Protein AF-A0A941UIL6-F1 (afdb_monomer_lite)

Sequence (121 aa):
MLKRRSVRSFKDSSLTLAEVSQLLWAAQGITSPRGLRTAPSAGALYPLEIYVLAGNVDGLPDGVYHYRPARHELVRVVKGDRRSELCAAALGQISVRNAAAVIVFAAVYERTTVKYGERGI

Secondary structure (DSSP, 8-state):
-TT--------S-PEEHHHHHHHHHHHH-B-STT--BSS--GGG---EEEEEEESSEETS-SEEEEEETTTTEEEEEEES--HHHHHHHTTT-HHHHHSSEEEEEEE-THHHHHHHGGGG-

Foldseek 3Di:
DVPDDDDLDDDQAAAEPVVVLVVVQCVFAADDPVRQHNDDDVVSLCFKWKKKQADRYPPDAGAIWTQDRVVSDTDGPGHHGCQVVVCVVVVNSVSSNRDNMDMDIDGPQCSQCVPVNPVSD

Structure (mmCIF, N/CA/C/O backbone):
data_AF-A0A941UIL6-F1
#
_entry.id   AF-A0A941UIL6-F1
#
loop_
_atom_site.group_PDB
_atom_site.id
_atom_site.type_symbol
_atom_si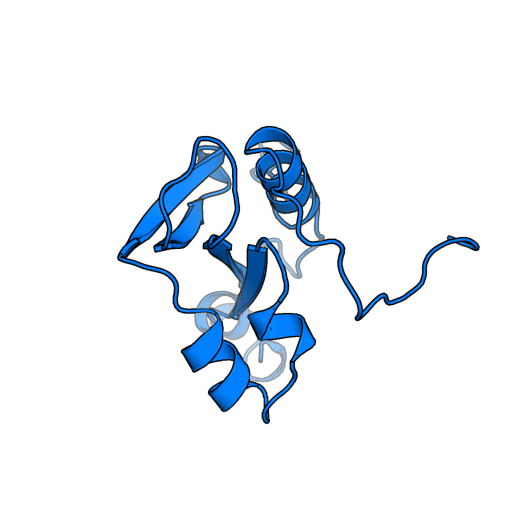te.label_atom_id
_atom_site.label_alt_id
_atom_site.label_comp_id
_atom_site.label_asym_id
_atom_site.label_entity_id
_atom_site.label_seq_id
_atom_site.pdbx_PDB_ins_code
_atom_site.Cartn_x
_atom_site.Cartn_y
_atom_site.Cartn_z
_atom_site.occupancy
_atom_site.B_iso_or_equiv
_atom_site.auth_seq_id
_atom_site.auth_comp_id
_atom_site.auth_asym_id
_atom_site.auth_atom_id
_atom_site.pdbx_PDB_model_num
ATOM 1 N N . MET A 1 1 ? 17.153 4.895 12.773 1.00 65.31 1 MET A N 1
ATOM 2 C CA . MET A 1 1 ? 16.630 3.504 12.805 1.00 65.31 1 MET A CA 1
ATOM 3 C C . MET A 1 1 ? 16.326 2.957 14.210 1.00 65.31 1 MET A C 1
ATOM 5 O O . MET A 1 1 ? 15.414 2.149 14.331 1.00 65.31 1 MET A O 1
ATOM 9 N N . LEU A 1 2 ? 17.013 3.395 15.278 1.00 88.31 2 LEU A N 1
ATOM 10 C CA . LEU A 1 2 ? 16.957 2.771 16.619 1.00 88.31 2 LEU A CA 1
ATOM 11 C C . LEU A 1 2 ? 15.564 2.715 17.292 1.00 88.31 2 LEU A C 1
ATOM 13 O O . LEU A 1 2 ? 15.307 1.822 18.100 1.00 88.31 2 LEU A O 1
ATOM 17 N N . LYS A 1 3 ? 14.646 3.628 16.942 1.00 94.62 3 LYS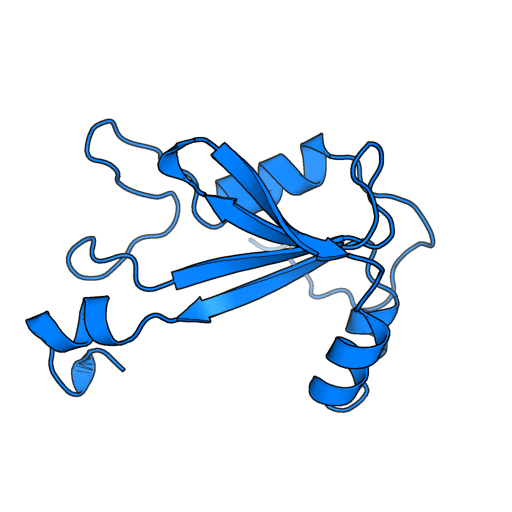 A N 1
ATOM 18 C CA . LYS A 1 3 ? 13.308 3.732 17.559 1.00 94.62 3 LYS A CA 1
ATOM 19 C C . LYS A 1 3 ? 12.204 2.922 16.860 1.00 94.62 3 LYS A C 1
ATOM 21 O O . LYS A 1 3 ? 11.109 2.819 17.399 1.00 94.62 3 LYS A O 1
ATOM 26 N N . ARG A 1 4 ? 12.459 2.327 15.687 1.00 95.50 4 ARG A N 1
ATOM 27 C CA . ARG A 1 4 ? 11.436 1.553 14.959 1.00 95.50 4 ARG A CA 1
ATOM 28 C C . ARG A 1 4 ? 11.056 0.301 15.757 1.00 95.50 4 ARG A C 1
ATOM 30 O O . ARG A 1 4 ? 11.933 -0.469 16.154 1.00 95.50 4 ARG A O 1
ATOM 37 N N . ARG A 1 5 ? 9.757 0.071 15.954 1.00 96.00 5 ARG A N 1
ATOM 38 C CA . ARG A 1 5 ? 9.192 -1.147 16.557 1.00 96.00 5 ARG A CA 1
ATOM 39 C C . ARG A 1 5 ? 7.980 -1.612 15.754 1.00 96.00 5 ARG A C 1
ATOM 41 O O . ARG A 1 5 ? 7.360 -0.814 15.060 1.00 96.00 5 ARG A O 1
ATOM 48 N N . SER A 1 6 ? 7.677 -2.905 15.825 1.00 96.00 6 SER A N 1
ATOM 49 C CA . SER A 1 6 ? 6.460 -3.467 15.235 1.00 96.00 6 SER A CA 1
ATOM 50 C C . SER A 1 6 ? 5.355 -3.435 16.286 1.00 96.00 6 SER A C 1
ATOM 52 O O . SER A 1 6 ? 5.497 -4.057 17.336 1.00 96.00 6 SER A O 1
ATOM 54 N N . VAL A 1 7 ? 4.279 -2.703 16.010 1.00 96.06 7 VAL A N 1
ATOM 55 C CA . VAL A 1 7 ? 3.133 -2.534 16.913 1.00 96.06 7 VAL A CA 1
ATOM 56 C C . VAL A 1 7 ? 1.952 -3.325 16.359 1.00 96.06 7 VAL A C 1
ATOM 58 O O . VAL A 1 7 ? 1.724 -3.321 15.153 1.00 96.06 7 VAL A O 1
ATOM 61 N N . ARG A 1 8 ? 1.237 -4.040 17.233 1.00 95.81 8 ARG A N 1
ATOM 62 C CA . ARG A 1 8 ? 0.090 -4.897 16.867 1.00 95.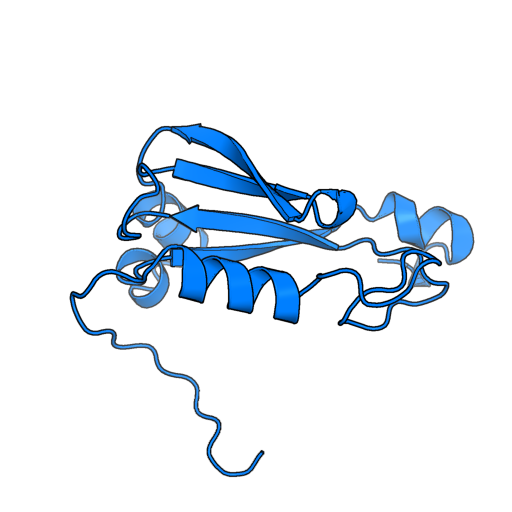81 8 ARG A CA 1
ATOM 63 C C . ARG A 1 8 ? -1.183 -4.599 17.663 1.00 95.81 8 ARG A C 1
ATOM 65 O O . ARG A 1 8 ? -2.201 -5.238 17.433 1.00 95.81 8 ARG A O 1
ATOM 72 N N . SER A 1 9 ? -1.111 -3.642 18.585 1.00 96.81 9 SER A N 1
ATOM 73 C CA . SER A 1 9 ? -2.260 -3.090 19.298 1.00 96.81 9 SER A CA 1
ATOM 74 C C . SER A 1 9 ? -2.398 -1.630 18.889 1.00 96.81 9 SER A C 1
ATOM 76 O O . SER A 1 9 ? -1.428 -0.874 18.985 1.00 96.81 9 SER A O 1
ATOM 78 N N . PHE A 1 10 ? -3.567 -1.262 18.380 1.00 96.44 10 PHE A N 1
ATOM 79 C CA . PHE A 1 10 ? -3.843 0.064 17.840 1.00 96.44 10 PHE A CA 1
ATOM 80 C C . PHE A 1 10 ? -4.877 0.768 18.706 1.00 96.44 10 PHE A C 1
ATOM 82 O O . PHE A 1 10 ? -5.702 0.121 19.351 1.00 96.44 10 PHE A O 1
ATOM 89 N N . LYS A 1 11 ? -4.819 2.099 18.725 1.00 95.44 11 LYS A N 1
ATOM 90 C CA . LYS A 1 11 ? -5.914 2.895 19.271 1.00 95.44 11 LYS A CA 1
ATOM 91 C C . LYS A 1 11 ? -7.110 2.792 18.332 1.00 95.44 11 LYS A C 1
ATOM 93 O O . LYS A 1 11 ? -6.925 2.673 17.121 1.00 95.44 11 LYS A O 1
ATOM 98 N N . ASP A 1 12 ? -8.306 2.879 18.897 1.00 94.12 12 ASP A N 1
ATOM 99 C CA . ASP A 1 12 ? -9.537 2.998 18.122 1.00 94.12 12 ASP A CA 1
ATOM 100 C C . ASP A 1 12 ? -9.717 4.452 17.662 1.00 94.12 12 ASP A C 1
ATOM 102 O O . ASP A 1 12 ? -10.481 5.230 18.226 1.00 94.12 12 ASP A O 1
ATOM 106 N N . SER A 1 13 ? -8.877 4.859 16.714 1.00 96.44 13 SER A N 1
ATOM 107 C CA . SER A 1 13 ? -8.865 6.201 16.136 1.00 96.44 13 SER A CA 1
ATOM 108 C C . SER A 1 13 ? -8.664 6.111 14.632 1.00 96.44 13 SER A C 1
ATOM 110 O O . SER A 1 13 ? -7.907 5.256 14.157 1.00 96.44 13 SER A O 1
ATOM 112 N N . SER A 1 14 ? -9.313 7.009 13.898 1.00 97.69 14 SER A N 1
ATOM 113 C CA . SER A 1 14 ? -9.135 7.132 12.458 1.00 97.69 14 SER A CA 1
ATOM 114 C C . SER A 1 14 ? -7.712 7.569 12.104 1.00 97.69 14 SER A C 1
ATOM 116 O O . SER A 1 14 ? -6.991 8.165 12.910 1.00 97.69 14 SER A O 1
ATOM 118 N N . LEU A 1 15 ? -7.303 7.248 10.877 1.00 98.38 15 LEU A N 1
ATOM 119 C CA . LEU A 1 15 ? -6.212 7.949 10.203 1.00 98.38 15 LEU A CA 1
ATOM 120 C C . LEU A 1 15 ? -6.799 9.032 9.308 1.00 98.38 15 LEU A C 1
ATOM 122 O O . LEU A 1 15 ? -7.857 8.852 8.712 1.00 98.38 15 LEU A O 1
ATOM 126 N N . THR A 1 16 ? -6.068 10.116 9.117 1.00 98.50 16 THR A N 1
ATOM 127 C CA . THR A 1 16 ? -6.408 11.095 8.086 1.00 98.50 16 THR A CA 1
ATOM 128 C C . THR A 1 16 ? -6.038 10.567 6.698 1.00 98.50 16 THR A C 1
ATOM 130 O O . THR A 1 16 ? -5.060 9.829 6.525 1.00 98.50 16 THR A O 1
ATOM 133 N N . LEU A 1 17 ? -6.762 11.004 5.660 1.00 98.25 17 LEU A N 1
ATOM 134 C CA . LEU A 1 17 ? -6.374 10.717 4.274 1.00 98.25 17 LEU A CA 1
ATOM 135 C C . LEU A 1 17 ? -4.951 11.213 3.953 1.00 98.25 17 LEU A C 1
ATOM 137 O O . LEU A 1 17 ? -4.247 10.580 3.169 1.00 98.25 17 LEU A O 1
ATOM 141 N N . ALA A 1 18 ? -4.500 12.305 4.578 1.00 98.25 18 ALA A N 1
ATOM 142 C CA . ALA A 1 18 ? -3.147 12.830 4.407 1.00 98.25 18 ALA A CA 1
ATOM 143 C C . ALA A 1 18 ? -2.070 11.876 4.959 1.00 98.25 18 ALA A C 1
ATOM 145 O O . ALA A 1 18 ? -1.059 11.651 4.296 1.00 98.25 18 ALA A O 1
ATOM 146 N N . GLU A 1 19 ? -2.290 11.263 6.126 1.00 98.44 19 GLU A N 1
ATOM 147 C CA . GLU A 1 19 ? -1.371 10.263 6.689 1.00 98.44 19 GLU A CA 1
ATOM 148 C C . GLU A 1 19 ? -1.295 9.013 5.811 1.00 98.44 19 GLU A C 1
ATOM 150 O O . GLU A 1 19 ? -0.200 8.538 5.501 1.00 98.44 19 GLU A O 1
ATOM 155 N N . VAL A 1 20 ? -2.446 8.507 5.354 1.00 98.44 20 VAL A N 1
ATOM 156 C CA . VAL A 1 20 ? -2.490 7.370 4.421 1.00 98.44 20 VAL A CA 1
ATOM 157 C C . VAL A 1 20 ? -1.778 7.728 3.117 1.00 98.44 20 VAL A C 1
ATOM 159 O O . VAL A 1 20 ? -0.933 6.966 2.649 1.00 98.44 20 VAL A O 1
ATOM 162 N N . SER A 1 21 ? -2.052 8.910 2.563 1.00 98.12 21 SER A N 1
ATOM 163 C CA . SER A 1 21 ? -1.405 9.421 1.354 1.00 98.12 21 SER A CA 1
ATOM 164 C C . SER A 1 21 ? 0.122 9.462 1.489 1.00 98.12 21 SER A C 1
ATOM 166 O O . SER A 1 21 ? 0.841 8.935 0.634 1.00 98.12 21 SER A O 1
ATOM 168 N N . GLN A 1 22 ? 0.626 9.990 2.606 1.00 98.38 22 GLN A N 1
ATOM 169 C CA . GLN A 1 22 ? 2.059 10.068 2.874 1.00 98.38 22 GLN A CA 1
ATOM 170 C C . GLN A 1 22 ? 2.706 8.680 2.976 1.00 98.38 22 GLN A C 1
ATOM 172 O O . GLN A 1 22 ? 3.809 8.479 2.463 1.00 98.38 22 GLN A O 1
ATOM 177 N N . LEU A 1 23 ? 2.036 7.707 3.604 1.00 98.38 23 LEU A N 1
ATOM 178 C CA . LEU A 1 23 ? 2.527 6.326 3.688 1.00 98.38 23 LEU A CA 1
ATOM 179 C C . LEU A 1 23 ? 2.590 5.657 2.307 1.00 98.38 23 LEU A C 1
ATOM 181 O O . LEU A 1 23 ? 3.574 4.983 1.997 1.00 98.38 23 LEU A O 1
ATOM 185 N N . LEU A 1 24 ? 1.580 5.870 1.460 1.00 98.50 24 LEU A N 1
ATOM 186 C CA . LEU A 1 24 ? 1.543 5.340 0.092 1.00 98.50 24 LEU A CA 1
ATOM 187 C C . LEU A 1 24 ? 2.626 5.968 -0.792 1.00 98.50 24 LEU A C 1
ATOM 189 O O . LEU A 1 24 ? 3.312 5.260 -1.538 1.00 98.50 24 LEU A O 1
ATOM 193 N N . TRP A 1 25 ? 2.826 7.284 -0.677 1.00 98.38 25 TRP A N 1
ATOM 194 C CA . TRP A 1 25 ? 3.924 7.968 -1.353 1.00 98.38 25 TRP A CA 1
ATOM 195 C C . TRP A 1 25 ? 5.279 7.457 -0.860 1.00 98.38 25 TRP A C 1
ATOM 197 O O . TRP A 1 25 ? 6.130 7.120 -1.674 1.00 98.38 25 TRP A O 1
ATOM 207 N N . ALA A 1 26 ? 5.477 7.300 0.450 1.00 98.06 26 ALA A N 1
ATOM 208 C CA . ALA A 1 26 ? 6.721 6.747 0.980 1.00 98.06 26 ALA A CA 1
ATOM 209 C C . ALA A 1 26 ? 6.981 5.317 0.469 1.00 98.06 26 ALA A C 1
ATOM 211 O O . ALA A 1 26 ? 8.125 4.966 0.182 1.00 98.06 26 ALA A O 1
ATOM 212 N N . ALA A 1 27 ? 5.933 4.508 0.292 1.00 97.38 27 ALA A N 1
ATOM 213 C CA . ALA A 1 27 ? 6.055 3.124 -0.150 1.00 97.38 27 ALA A CA 1
ATOM 214 C C . ALA A 1 27 ? 6.401 2.965 -1.646 1.00 97.38 27 ALA A C 1
ATOM 216 O O . ALA A 1 27 ? 7.250 2.134 -1.975 1.00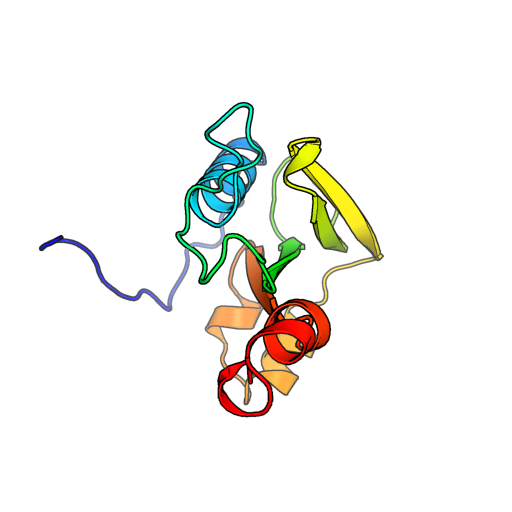 97.38 27 ALA A O 1
ATOM 217 N N . GLN A 1 28 ? 5.749 3.710 -2.552 1.00 97.62 28 GLN A N 1
ATOM 218 C CA . GLN A 1 28 ? 5.926 3.575 -4.017 1.00 97.62 28 GLN A CA 1
ATOM 219 C C . GLN A 1 28 ? 5.766 4.892 -4.809 1.00 97.62 28 GLN A C 1
ATOM 221 O O . GLN A 1 28 ? 5.558 4.861 -6.022 1.00 97.62 28 GLN A O 1
ATOM 226 N N . GLY A 1 29 ? 5.814 6.057 -4.166 1.00 97.56 29 GLY A N 1
ATOM 227 C CA . GLY A 1 29 ? 5.673 7.361 -4.822 1.00 97.56 29 GLY A CA 1
ATOM 228 C C . GLY A 1 29 ? 6.777 7.636 -5.843 1.00 97.56 29 GLY A C 1
ATOM 229 O O . GLY A 1 29 ? 7.878 7.107 -5.728 1.00 97.56 29 GLY A O 1
ATOM 230 N N . ILE A 1 30 ? 6.488 8.460 -6.852 1.00 98.06 30 ILE A N 1
ATOM 231 C CA . ILE A 1 30 ? 7.464 8.859 -7.875 1.00 98.06 30 ILE A CA 1
ATOM 232 C C . ILE A 1 30 ? 8.290 10.044 -7.358 1.00 98.06 30 ILE A C 1
ATOM 234 O O . ILE A 1 30 ? 7.734 11.032 -6.884 1.00 98.06 30 ILE A O 1
ATOM 238 N N . THR A 1 31 ? 9.615 9.947 -7.465 1.00 97.31 31 THR A N 1
ATOM 239 C CA . THR A 1 31 ? 10.589 10.947 -6.983 1.00 97.31 31 THR A CA 1
ATOM 240 C C . THR A 1 31 ? 11.422 11.572 -8.101 1.00 97.31 31 THR A C 1
ATOM 242 O O . THR A 1 31 ? 12.210 12.481 -7.853 1.00 97.31 31 THR A O 1
ATOM 245 N N . SER A 1 32 ? 11.270 11.098 -9.341 1.00 96.12 32 SER A N 1
ATOM 246 C CA . SER A 1 32 ? 12.035 11.568 -10.497 1.00 96.12 32 SER A CA 1
ATOM 247 C C . SER A 1 32 ? 11.136 11.750 -11.721 1.00 96.12 32 SER A C 1
ATOM 249 O O . SER A 1 32 ? 10.270 10.904 -11.949 1.00 96.12 32 SER A O 1
ATOM 251 N N . PRO A 1 33 ? 11.406 12.744 -12.593 1.00 93.56 33 PRO A N 1
ATOM 252 C CA . PRO A 1 33 ? 10.757 12.856 -13.903 1.00 93.56 33 PRO A CA 1
ATOM 253 C C . PRO A 1 33 ? 10.908 11.604 -14.780 1.00 93.56 33 PRO A C 1
ATOM 255 O O . PRO A 1 33 ? 10.113 11.382 -15.684 1.00 93.56 33 PRO A O 1
ATOM 258 N N . ARG A 1 34 ? 11.909 10.755 -14.501 1.00 94.06 34 ARG A N 1
ATOM 259 C CA . ARG A 1 34 ? 12.116 9.464 -15.178 1.00 94.06 34 ARG A CA 1
ATOM 260 C C . ARG A 1 34 ? 11.196 8.345 -14.664 1.00 94.06 34 ARG A C 1
ATOM 262 O O . ARG A 1 34 ? 11.387 7.194 -15.034 1.00 94.06 34 ARG A O 1
ATOM 269 N N . GLY A 1 35 ? 10.255 8.649 -13.768 1.00 95.00 35 GLY A N 1
ATOM 270 C CA . GLY A 1 35 ? 9.349 7.665 -13.171 1.00 95.00 35 GLY A CA 1
ATOM 271 C C . GLY A 1 35 ? 9.981 6.804 -12.075 1.00 95.00 35 GLY A C 1
ATOM 272 O O . GLY A 1 35 ? 9.381 5.809 -11.668 1.00 95.00 35 GLY A O 1
ATOM 273 N N . LEU A 1 36 ? 11.177 7.163 -11.585 1.00 97.50 36 LEU A N 1
ATOM 274 C CA . LEU A 1 36 ? 11.809 6.430 -10.488 1.00 97.50 36 LEU A CA 1
ATOM 275 C C . LEU A 1 36 ? 10.994 6.587 -9.203 1.00 97.50 36 LEU A C 1
ATOM 277 O O . LEU A 1 36 ? 10.481 7.673 -8.924 1.00 97.50 36 LEU A O 1
ATOM 281 N N . ARG A 1 37 ? 10.881 5.500 -8.438 1.00 97.44 37 ARG A N 1
ATOM 282 C CA . ARG A 1 37 ? 10.084 5.446 -7.208 1.00 97.44 37 ARG A CA 1
ATOM 283 C C . ARG A 1 37 ? 10.925 5.637 -5.945 1.00 97.44 37 ARG A C 1
ATOM 285 O O . ARG A 1 37 ? 12.145 5.484 -5.972 1.00 97.44 37 ARG A O 1
ATOM 292 N N . THR A 1 38 ? 10.257 5.930 -4.830 1.00 97.12 38 THR A N 1
ATOM 293 C CA . THR A 1 38 ? 10.850 5.973 -3.483 1.00 97.12 38 THR A CA 1
ATOM 294 C C . THR A 1 38 ? 11.552 4.666 -3.120 1.00 97.12 38 THR A C 1
ATOM 296 O O . THR A 1 38 ? 12.624 4.688 -2.519 1.00 97.12 38 THR A O 1
ATOM 299 N N . ALA A 1 39 ? 10.979 3.528 -3.516 1.00 96.31 39 ALA A N 1
ATOM 300 C CA . ALA A 1 39 ? 11.611 2.224 -3.396 1.00 96.31 39 ALA A CA 1
ATOM 301 C C . ALA A 1 39 ? 12.470 1.912 -4.637 1.00 96.31 39 ALA A C 1
ATOM 303 O O . ALA A 1 39 ? 11.983 2.048 -5.765 1.00 96.31 39 ALA A O 1
ATOM 304 N N . PRO A 1 40 ? 13.718 1.438 -4.471 1.00 96.75 40 PRO A N 1
ATOM 305 C CA . PRO A 1 40 ? 14.507 0.940 -5.591 1.00 96.75 40 PRO A CA 1
ATOM 306 C C . PRO A 1 40 ? 13.884 -0.341 -6.165 1.00 96.75 40 PRO A C 1
ATOM 308 O O . PRO A 1 40 ? 13.259 -1.123 -5.453 1.00 96.75 40 PRO A O 1
ATOM 311 N N . SER A 1 41 ? 14.084 -0.575 -7.462 1.00 96.94 41 SER A N 1
ATOM 312 C CA . SER A 1 41 ? 13.645 -1.795 -8.145 1.00 96.94 41 SER A CA 1
ATOM 313 C C . SER A 1 41 ? 14.688 -2.224 -9.164 1.00 96.94 41 SER A C 1
ATOM 315 O O . SER A 1 41 ? 15.211 -1.386 -9.905 1.00 96.94 41 SER A O 1
ATOM 317 N N . ALA A 1 42 ? 14.937 -3.532 -9.259 1.00 94.62 42 ALA A N 1
ATOM 318 C CA . ALA A 1 42 ? 15.799 -4.097 -10.290 1.00 94.62 42 ALA A CA 1
ATOM 319 C C . ALA A 1 42 ? 15.319 -3.651 -11.679 1.00 94.62 42 ALA A C 1
ATOM 321 O O . ALA A 1 42 ? 14.135 -3.762 -12.005 1.00 94.62 42 ALA A O 1
ATOM 322 N N . GLY A 1 43 ? 16.232 -3.064 -12.457 1.00 95.06 43 GLY A N 1
ATOM 323 C CA . GLY A 1 43 ? 15.955 -2.573 -13.806 1.00 95.06 43 GLY A CA 1
ATOM 324 C C . GLY A 1 43 ? 14.876 -1.490 -13.909 1.00 95.06 43 GLY A C 1
ATOM 325 O O . GLY A 1 43 ? 14.394 -1.278 -15.014 1.00 95.06 43 GLY A O 1
ATOM 326 N N . ALA A 1 44 ? 14.485 -0.847 -12.798 1.00 95.75 44 ALA A N 1
ATOM 327 C CA . ALA A 1 44 ? 13.343 0.072 -12.733 1.00 95.75 44 ALA A CA 1
ATOM 328 C C . ALA A 1 44 ? 12.019 -0.544 -13.251 1.00 95.75 44 ALA A C 1
ATOM 330 O O . ALA A 1 44 ? 11.183 0.155 -13.814 1.00 95.75 44 ALA A O 1
ATOM 331 N N . LEU A 1 45 ? 11.829 -1.859 -13.063 1.00 96.06 45 LEU A N 1
ATOM 332 C CA . LEU A 1 45 ? 10.665 -2.599 -13.582 1.00 96.06 45 LEU A CA 1
ATOM 333 C C . LEU A 1 45 ? 9.410 -2.488 -12.703 1.00 96.06 45 LEU A C 1
ATOM 335 O O . LEU A 1 45 ? 8.303 -2.700 -13.187 1.00 96.06 45 LEU A O 1
ATOM 339 N N . TYR A 1 46 ? 9.582 -2.154 -11.420 1.00 96.75 46 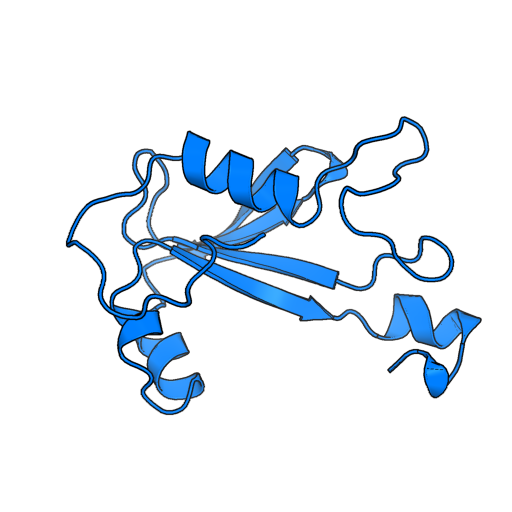TYR A N 1
ATOM 340 C CA . TYR A 1 46 ? 8.513 -1.877 -10.458 1.00 96.75 46 TYR A CA 1
ATOM 341 C C . TYR A 1 46 ? 7.348 -2.894 -10.498 1.00 96.75 46 TYR A C 1
ATOM 343 O O . TYR A 1 46 ? 6.216 -2.535 -10.845 1.00 96.75 46 TYR A O 1
ATOM 351 N N . PRO A 1 47 ? 7.600 -4.168 -10.131 1.00 96.94 47 PRO A N 1
ATOM 352 C CA . PRO A 1 47 ? 6.584 -5.223 -10.162 1.00 96.94 47 PRO A CA 1
ATOM 353 C C . PRO A 1 47 ? 5.505 -5.054 -9.089 1.00 96.94 47 PRO A C 1
ATOM 355 O O . PRO A 1 47 ? 4.425 -5.624 -9.217 1.00 96.94 47 PRO A O 1
ATOM 358 N N . LEU A 1 48 ? 5.793 -4.288 -8.033 1.00 97.44 48 LEU A N 1
ATOM 359 C CA . LEU A 1 48 ? 4.903 -4.145 -6.890 1.00 97.44 48 LEU A CA 1
ATOM 360 C C . LEU A 1 48 ? 3.761 -3.160 -7.168 1.00 97.44 48 LEU A C 1
ATOM 362 O O . LEU A 1 48 ? 3.978 -2.005 -7.553 1.00 97.44 48 LEU A O 1
ATOM 366 N N . GLU A 1 49 ? 2.553 -3.635 -6.891 1.00 98.06 49 GLU A N 1
ATOM 367 C CA . GLU A 1 49 ? 1.306 -2.887 -6.826 1.00 98.06 49 GLU A CA 1
ATOM 368 C C . GLU A 1 49 ? 0.893 -2.712 -5.366 1.00 98.06 49 GLU A C 1
ATOM 370 O O . GLU A 1 49 ? 1.044 -3.625 -4.550 1.00 98.06 49 GLU A O 1
ATOM 375 N N . ILE A 1 50 ? 0.365 -1.534 -5.034 1.00 98.50 50 ILE A N 1
ATOM 376 C CA . ILE A 1 50 ? -0.104 -1.234 -3.683 1.00 98.50 50 ILE A CA 1
ATOM 377 C C . ILE A 1 50 ? -1.617 -1.122 -3.670 1.00 98.50 50 ILE A C 1
ATOM 379 O O . ILE A 1 50 ? -2.209 -0.341 -4.417 1.00 98.50 50 ILE A O 1
ATOM 383 N N . TYR A 1 51 ? -2.217 -1.847 -2.735 1.00 98.69 51 TYR A N 1
ATOM 384 C CA . TYR A 1 51 ? -3.606 -1.691 -2.354 1.00 98.69 51 TYR A CA 1
ATOM 385 C C . TYR A 1 51 ? -3.703 -1.215 -0.909 1.00 98.69 51 TYR A C 1
ATOM 387 O O . TYR A 1 51 ? -2.836 -1.506 -0.086 1.00 98.69 51 TYR A O 1
ATOM 395 N N . VAL A 1 52 ? -4.776 -0.501 -0.588 1.00 98.69 52 VAL A N 1
ATOM 396 C CA . VAL A 1 52 ? -5.128 -0.153 0.787 1.00 98.69 52 VAL A CA 1
ATOM 397 C C . VAL A 1 52 ? -6.554 -0.593 1.076 1.00 98.69 52 VAL A C 1
ATOM 399 O O . VAL A 1 52 ? -7.482 -0.254 0.342 1.00 98.69 52 VAL A O 1
ATOM 402 N N . LEU A 1 53 ? -6.725 -1.367 2.142 1.00 98.69 53 LEU A N 1
ATOM 403 C CA . LEU A 1 53 ? -8.025 -1.575 2.764 1.00 98.69 53 LEU A CA 1
ATOM 404 C C . LEU A 1 53 ? -8.223 -0.430 3.747 1.00 98.69 53 LEU A C 1
ATOM 406 O O . LEU A 1 53 ? -7.534 -0.389 4.764 1.00 98.69 53 LEU A O 1
ATOM 410 N N . ALA A 1 54 ? -9.119 0.497 3.434 1.00 98.50 54 ALA A N 1
ATOM 411 C CA . ALA A 1 54 ? -9.510 1.577 4.327 1.00 98.50 54 ALA A CA 1
ATOM 412 C C . ALA A 1 54 ? -10.805 1.178 5.040 1.00 98.50 54 ALA A C 1
ATOM 414 O O . ALA A 1 54 ? -11.789 0.863 4.372 1.00 98.50 54 ALA A O 1
ATOM 415 N N . GLY A 1 55 ? -10.787 1.164 6.374 1.00 98.00 55 GLY A N 1
ATOM 416 C CA . GLY A 1 55 ? -11.991 0.922 7.179 1.00 98.00 55 GLY A CA 1
ATOM 417 C C . GLY A 1 55 ? -12.135 1.847 8.391 1.00 98.00 55 GLY A C 1
ATOM 418 O O . GLY A 1 55 ? -13.033 1.661 9.205 1.00 98.00 55 GLY A O 1
ATOM 419 N N . ASN A 1 56 ? -11.201 2.781 8.579 1.00 98.12 56 ASN A N 1
ATOM 420 C CA . ASN A 1 56 ? -11.324 3.895 9.517 1.00 98.12 56 ASN A CA 1
ATOM 421 C C . ASN A 1 56 ? -10.396 5.041 9.067 1.00 98.12 56 ASN A C 1
ATOM 423 O O . ASN A 1 56 ? -9.369 5.314 9.693 1.00 98.12 56 ASN A O 1
ATOM 427 N N . VAL A 1 57 ? -10.687 5.629 7.901 1.00 98.56 57 VAL A N 1
ATOM 428 C CA . VAL A 1 57 ? -9.884 6.713 7.311 1.00 98.56 57 VAL A CA 1
ATOM 429 C C . VAL A 1 57 ? -10.769 7.919 7.022 1.00 98.56 57 VAL A C 1
ATOM 431 O O . VAL A 1 57 ? -11.709 7.838 6.233 1.00 98.56 57 VAL A O 1
ATOM 434 N N . ASP A 1 58 ? -10.442 9.058 7.619 1.00 98.38 58 ASP A N 1
ATOM 435 C CA . ASP A 1 58 ? -11.232 10.277 7.481 1.00 98.38 58 ASP A CA 1
ATOM 436 C C . ASP A 1 58 ? -11.207 10.788 6.039 1.00 98.38 58 ASP A C 1
ATOM 438 O O . ASP A 1 58 ? -10.148 10.953 5.428 1.00 98.38 58 ASP A O 1
ATOM 442 N N . GLY A 1 59 ? -12.396 11.055 5.492 1.00 96.31 59 GLY A N 1
ATOM 443 C CA . GLY A 1 59 ? -12.563 11.531 4.118 1.00 96.31 59 GLY A CA 1
ATOM 444 C C . GLY A 1 59 ? -12.411 10.451 3.042 1.00 96.31 59 GLY A C 1
ATOM 445 O O . GLY A 1 59 ? -12.452 10.779 1.856 1.00 96.31 59 GLY A O 1
ATOM 446 N N . LEU A 1 60 ? -12.272 9.174 3.419 1.00 98.12 60 LEU A N 1
ATOM 447 C CA . LEU A 1 60 ? -12.201 8.052 2.487 1.00 98.12 60 LEU A CA 1
ATOM 448 C C . LEU A 1 60 ? -13.229 6.976 2.875 1.00 98.12 60 LEU A C 1
ATOM 450 O O . LEU A 1 60 ? -13.073 6.343 3.914 1.00 98.12 60 LEU A O 1
ATOM 454 N N . PRO A 1 61 ? -14.271 6.730 2.056 1.00 98.38 61 PRO A N 1
ATOM 455 C CA . PRO A 1 61 ? -15.259 5.698 2.356 1.00 98.38 61 PRO A CA 1
ATOM 456 C C . PRO A 1 61 ? -14.629 4.313 2.505 1.00 98.38 61 PRO A C 1
ATOM 458 O O . PRO A 1 61 ? -13.659 3.999 1.812 1.00 98.38 61 PRO A O 1
ATOM 461 N N . ASP A 1 62 ? -15.236 3.443 3.304 1.00 98.62 62 ASP A N 1
ATOM 462 C CA . ASP A 1 62 ? -14.714 2.091 3.479 1.00 98.62 62 ASP A CA 1
ATOM 463 C C . ASP A 1 62 ? -14.628 1.328 2.149 1.00 98.62 62 ASP A C 1
ATOM 465 O O . ASP A 1 62 ? -15.549 1.338 1.311 1.00 98.62 62 ASP A O 1
ATOM 469 N N . GLY A 1 63 ? -13.496 0.663 1.936 1.00 98.62 63 GLY A N 1
ATOM 470 C CA . GLY A 1 63 ? -13.232 -0.026 0.684 1.00 98.62 63 GLY A CA 1
ATOM 471 C C . GLY A 1 63 ? -11.805 -0.521 0.516 1.00 98.62 63 GLY A C 1
ATOM 472 O O . GLY A 1 63 ? -10.903 -0.225 1.298 1.00 98.62 63 GLY A O 1
ATOM 473 N N . VAL A 1 64 ? -11.607 -1.253 -0.576 1.00 98.81 64 VAL A N 1
ATOM 474 C CA . VAL A 1 64 ? -10.288 -1.611 -1.097 1.00 98.81 64 VAL A CA 1
ATOM 475 C C . VAL A 1 64 ? -9.964 -0.648 -2.229 1.00 98.81 64 VAL A C 1
ATOM 477 O O . VAL A 1 64 ? -10.765 -0.479 -3.155 1.00 98.81 64 VAL A O 1
ATOM 480 N N . TYR A 1 65 ? -8.786 -0.044 -2.177 1.00 98.88 65 TYR A N 1
ATOM 481 C CA . TYR A 1 65 ? -8.331 0.927 -3.159 1.00 98.88 65 TYR A CA 1
ATOM 482 C C . TYR A 1 65 ? -6.998 0.509 -3.756 1.00 98.88 65 TYR A C 1
ATOM 484 O O . TYR A 1 65 ? -6.103 0.084 -3.033 1.00 98.88 65 TYR A O 1
ATOM 492 N N . HIS A 1 66 ? -6.856 0.670 -5.067 1.00 98.81 66 HIS A N 1
ATOM 493 C CA . HIS A 1 66 ? -5.593 0.550 -5.782 1.00 98.81 66 HIS A CA 1
ATOM 494 C C . HIS A 1 66 ? -4.899 1.913 -5.823 1.00 98.81 66 HIS A C 1
ATOM 496 O O . HIS A 1 66 ? -5.501 2.902 -6.249 1.00 98.81 66 HIS A O 1
ATOM 502 N N . TYR A 1 67 ? -3.648 1.979 -5.371 1.00 98.75 67 TYR A N 1
ATOM 503 C CA . TYR A 1 67 ? -2.837 3.189 -5.450 1.00 98.75 67 TYR A CA 1
ATOM 504 C C . TYR A 1 67 ? -2.148 3.282 -6.811 1.00 98.75 67 TYR A C 1
ATOM 506 O O . TYR A 1 67 ? -1.397 2.386 -7.189 1.00 98.75 67 TYR A O 1
ATOM 514 N N . ARG A 1 68 ? -2.363 4.392 -7.531 1.00 98.19 68 ARG A N 1
ATOM 515 C CA . ARG A 1 68 ? -1.695 4.683 -8.809 1.00 98.19 68 ARG A CA 1
ATOM 516 C C . ARG A 1 68 ? -0.602 5.739 -8.610 1.00 98.19 68 ARG A C 1
ATOM 518 O O . ARG A 1 68 ? -0.928 6.928 -8.569 1.00 98.19 68 ARG A O 1
ATOM 525 N N . PRO A 1 69 ? 0.694 5.363 -8.560 1.00 97.19 69 PRO A N 1
ATOM 526 C CA . PRO A 1 69 ? 1.772 6.312 -8.271 1.00 97.19 69 PRO A CA 1
ATOM 527 C C . PRO A 1 69 ? 1.891 7.456 -9.281 1.00 97.19 69 PRO A C 1
ATOM 529 O O . PRO A 1 69 ? 2.217 8.571 -8.895 1.00 97.19 69 PRO A O 1
ATOM 532 N N . ALA A 1 70 ? 1.588 7.200 -10.560 1.00 96.31 70 ALA A N 1
ATOM 533 C CA . ALA A 1 70 ? 1.704 8.186 -11.640 1.00 96.31 70 ALA A CA 1
ATOM 534 C C . ALA A 1 70 ? 0.805 9.415 -11.452 1.00 96.31 70 ALA A C 1
ATOM 536 O O . ALA A 1 70 ? 1.176 10.517 -11.841 1.00 96.31 70 ALA A O 1
ATOM 537 N N . ARG A 1 71 ? -0.374 9.216 -10.859 1.00 97.00 71 ARG A N 1
ATOM 538 C CA . ARG A 1 71 ? -1.350 10.277 -10.581 1.00 97.00 71 ARG A CA 1
ATOM 539 C C . ARG A 1 71 ? -1.482 10.583 -9.092 1.00 97.00 71 ARG A C 1
ATOM 541 O O . ARG A 1 71 ? -2.269 11.446 -8.733 1.00 97.00 71 ARG A O 1
ATOM 548 N N . HIS A 1 72 ? -0.731 9.865 -8.255 1.00 97.56 72 HIS A N 1
ATOM 549 C CA . HIS A 1 72 ? -0.820 9.913 -6.801 1.00 97.56 72 HIS A CA 1
ATOM 550 C C . HIS A 1 72 ? -2.278 9.883 -6.306 1.00 97.56 72 HIS A C 1
ATOM 552 O O . HIS A 1 72 ? -2.757 10.782 -5.624 1.00 97.56 72 HIS A O 1
ATOM 558 N N . GLU A 1 73 ? -3.009 8.839 -6.699 1.00 98.00 73 GLU A N 1
ATOM 559 C CA . GLU A 1 73 ? -4.444 8.732 -6.423 1.00 98.00 73 GLU A CA 1
ATOM 560 C C . GLU A 1 73 ? -4.851 7.314 -6.016 1.00 98.00 73 GLU A C 1
ATOM 562 O O . GLU A 1 73 ? -4.157 6.334 -6.306 1.00 98.00 73 GLU A O 1
ATOM 567 N N . LEU A 1 74 ? -6.013 7.221 -5.371 1.00 98.62 74 LEU A N 1
ATOM 568 C CA . LEU A 1 74 ? -6.651 5.974 -4.975 1.00 98.62 74 LEU A CA 1
ATOM 569 C C . LEU A 1 74 ? -7.863 5.692 -5.863 1.00 98.62 74 LEU A C 1
ATOM 571 O O . LEU A 1 74 ? -8.785 6.501 -5.953 1.00 98.62 74 LEU A O 1
ATOM 575 N N . VAL A 1 75 ? -7.889 4.514 -6.482 1.00 98.56 75 VAL A N 1
ATOM 576 C CA . VAL A 1 75 ? -9.029 4.026 -7.265 1.00 98.56 75 VAL A CA 1
ATOM 577 C C . VAL A 1 75 ? -9.729 2.934 -6.475 1.00 98.56 75 VAL A C 1
ATOM 579 O O . VAL A 1 75 ? -9.134 1.898 -6.190 1.00 98.56 75 VAL A O 1
ATOM 582 N N . ARG A 1 76 ? -10.998 3.143 -6.112 1.00 98.62 76 ARG A N 1
ATOM 583 C CA . ARG A 1 76 ? -11.762 2.127 -5.379 1.00 98.62 76 ARG A CA 1
ATOM 584 C C . ARG A 1 76 ? -12.046 0.929 -6.280 1.00 98.62 76 ARG A C 1
ATOM 586 O O . ARG A 1 76 ? -12.711 1.083 -7.300 1.00 98.62 76 ARG A O 1
ATOM 593 N N . VAL A 1 77 ? -11.603 -0.250 -5.860 1.00 98.44 77 VAL A N 1
ATOM 594 C CA . VAL A 1 77 ? -11.831 -1.518 -6.570 1.00 98.44 77 VAL A CA 1
ATOM 595 C C . VAL A 1 77 ? -12.906 -2.370 -5.898 1.00 98.44 77 VAL A C 1
ATOM 597 O O . VAL A 1 77 ? -13.644 -3.071 -6.581 1.00 98.44 77 VAL A O 1
ATOM 600 N N . VAL A 1 78 ? -13.064 -2.260 -4.575 1.00 98.50 78 VAL A N 1
ATOM 601 C CA . VAL A 1 78 ? -14.116 -2.954 -3.814 1.00 98.50 78 VAL A CA 1
ATOM 602 C C . VAL A 1 78 ? -14.737 -1.989 -2.807 1.00 98.50 78 VAL A C 1
ATOM 604 O O . VAL A 1 78 ? -14.036 -1.198 -2.178 1.00 98.50 78 VAL A O 1
ATOM 607 N N . LYS A 1 79 ? -16.066 -2.037 -2.661 1.00 98.44 79 LYS A N 1
ATOM 608 C CA . LYS A 1 79 ? -16.812 -1.273 -1.649 1.00 98.44 79 LYS A CA 1
ATOM 609 C C . LYS A 1 79 ? -16.877 -2.029 -0.318 1.00 98.44 79 LYS A C 1
ATOM 611 O O . LYS A 1 79 ? -17.013 -3.258 -0.316 1.00 98.44 79 LYS A O 1
ATOM 616 N N . GLY A 1 80 ? -16.908 -1.263 0.771 1.00 98.25 80 GLY A N 1
ATOM 617 C CA . GLY A 1 80 ? -17.111 -1.760 2.129 1.00 98.25 80 GLY A CA 1
ATOM 618 C C . GLY A 1 80 ? -15.821 -2.236 2.787 1.00 98.25 80 GLY A C 1
ATOM 619 O O . GLY A 1 80 ? -14.832 -2.524 2.113 1.00 98.25 80 GLY A O 1
ATOM 620 N N . ASP A 1 81 ? -15.849 -2.321 4.113 1.00 98.31 81 ASP A N 1
ATOM 621 C CA . ASP A 1 81 ? -14.718 -2.788 4.904 1.00 98.31 81 ASP A CA 1
ATOM 622 C C . ASP A 1 81 ? -14.485 -4.294 4.700 1.00 98.31 81 ASP A C 1
ATOM 624 O O . ASP A 1 81 ? -15.359 -5.122 4.957 1.00 98.31 81 ASP A O 1
ATOM 628 N N . ARG A 1 82 ? -13.282 -4.650 4.236 1.00 98.38 82 ARG A N 1
ATOM 629 C CA . ARG A 1 82 ? -12.848 -6.036 3.988 1.00 98.38 82 ARG A CA 1
ATOM 630 C C . ARG A 1 82 ? -11.771 -6.508 4.964 1.00 98.38 82 ARG A C 1
ATOM 632 O O . ARG A 1 82 ? -11.201 -7.582 4.775 1.00 98.38 82 ARG A O 1
ATOM 639 N N . ARG A 1 83 ? -11.467 -5.743 6.021 1.00 98.12 83 ARG A N 1
ATOM 640 C CA . ARG A 1 83 ? -10.407 -6.087 6.987 1.00 98.12 83 ARG A CA 1
ATOM 641 C C . ARG A 1 83 ? -10.680 -7.402 7.720 1.00 98.12 83 ARG A C 1
ATOM 643 O O . ARG A 1 83 ? -9.736 -8.129 8.011 1.00 98.12 83 ARG A O 1
ATOM 650 N N . SER A 1 84 ? -11.944 -7.749 7.976 1.00 98.25 84 SER A N 1
ATOM 651 C CA . SER A 1 84 ? -12.317 -9.040 8.581 1.00 98.25 84 SER A CA 1
ATOM 652 C C . SER A 1 84 ? -12.015 -10.230 7.664 1.00 98.25 84 SER A C 1
ATOM 654 O O . SER A 1 84 ? -11.451 -11.223 8.118 1.00 98.25 84 SER A O 1
ATOM 656 N N . GLU A 1 85 ? -12.324 -10.112 6.371 1.00 98.44 85 GLU A N 1
ATOM 657 C CA . GLU A 1 85 ? -11.996 -11.131 5.363 1.00 98.44 85 GLU A CA 1
ATOM 658 C C . GLU A 1 85 ? -10.477 -11.278 5.215 1.00 98.44 85 GLU A C 1
ATOM 660 O O . GLU A 1 85 ? -9.946 -12.389 5.258 1.00 98.44 85 GLU A O 1
ATOM 665 N N . LEU A 1 86 ? -9.755 -10.153 5.141 1.00 98.19 86 LEU A N 1
ATOM 666 C CA . LEU A 1 86 ? -8.295 -10.167 5.077 1.00 98.19 86 LEU A CA 1
ATOM 667 C C . LEU A 1 86 ? -7.669 -10.750 6.352 1.00 98.19 86 LEU A C 1
ATOM 669 O O . LEU A 1 86 ? -6.683 -11.471 6.270 1.00 98.19 86 LEU A O 1
ATOM 673 N N . CYS A 1 87 ? -8.238 -10.481 7.528 1.00 98.50 87 CYS A N 1
ATOM 674 C CA . CYS A 1 87 ? -7.796 -11.072 8.789 1.00 98.50 87 CYS A CA 1
ATOM 675 C C . CYS A 1 87 ? -7.926 -12.599 8.769 1.00 98.50 87 CYS A C 1
ATOM 677 O O . CYS A 1 87 ? -7.008 -13.287 9.215 1.00 98.50 87 CYS A O 1
ATOM 679 N N . ALA A 1 88 ? -9.030 -13.135 8.240 1.00 98.44 88 ALA A N 1
ATOM 680 C CA . ALA A 1 88 ? -9.207 -14.576 8.081 1.00 98.44 88 ALA A CA 1
ATOM 681 C C . ALA A 1 88 ? -8.151 -15.168 7.129 1.00 98.44 88 ALA A C 1
ATOM 683 O O . ALA A 1 88 ? -7.499 -16.150 7.479 1.00 98.44 88 ALA A O 1
ATOM 684 N N . ALA A 1 89 ? -7.904 -14.517 5.986 1.00 97.88 89 ALA A N 1
ATOM 685 C CA . ALA A 1 89 ? -6.850 -14.910 5.047 1.00 97.88 89 ALA A CA 1
ATOM 686 C C . ALA A 1 89 ? -5.432 -14.788 5.645 1.00 97.88 89 ALA A C 1
ATOM 688 O O . ALA A 1 89 ? -4.541 -15.566 5.316 1.00 97.88 89 ALA A O 1
ATOM 689 N N . ALA A 1 90 ? -5.224 -13.850 6.572 1.00 97.38 90 ALA A N 1
ATOM 690 C CA . ALA A 1 90 ? -3.967 -13.622 7.282 1.00 97.38 90 ALA A CA 1
ATOM 691 C C . ALA A 1 90 ? -3.812 -14.496 8.543 1.00 97.38 90 ALA A C 1
ATOM 693 O O . ALA A 1 90 ? -3.161 -14.073 9.504 1.00 97.38 90 ALA A O 1
ATOM 694 N N . LEU A 1 91 ? -4.399 -15.699 8.551 1.00 98.00 91 LEU A N 1
ATOM 695 C CA . LEU A 1 91 ? -4.337 -16.674 9.650 1.00 98.00 91 LEU A CA 1
ATOM 696 C C . LEU A 1 91 ? -4.906 -16.148 10.981 1.00 98.00 91 LEU A C 1
ATOM 698 O O . LEU A 1 91 ? -4.401 -16.461 12.057 1.00 98.00 91 LEU A O 1
ATOM 702 N N . GLY A 1 92 ? -5.944 -15.311 10.923 1.00 97.50 92 GLY A N 1
ATOM 703 C CA . GLY A 1 92 ? -6.622 -14.790 12.114 1.00 97.50 92 GLY A CA 1
ATOM 704 C C . GLY A 1 92 ? -5.852 -13.695 12.860 1.00 97.50 92 GLY A C 1
ATOM 705 O O . GLY A 1 92 ? -6.128 -13.440 14.032 1.00 97.50 92 GLY A O 1
ATOM 706 N N . GLN A 1 93 ? -4.888 -13.028 12.218 1.00 97.50 93 GLN A N 1
ATOM 707 C CA . GLN A 1 93 ? -4.124 -11.947 12.846 1.00 97.50 93 GLN A CA 1
ATOM 708 C C . GLN A 1 93 ? -5.002 -10.724 13.153 1.00 97.50 93 GLN A C 1
ATOM 710 O O . GLN A 1 93 ? -5.217 -9.862 12.304 1.00 97.50 93 GLN A O 1
ATOM 715 N N . ILE A 1 94 ? -5.437 -10.603 14.410 1.00 97.38 94 ILE A N 1
ATOM 716 C CA . ILE A 1 94 ? -6.365 -9.560 14.887 1.00 97.38 94 ILE A CA 1
ATOM 717 C C . ILE A 1 94 ? -5.881 -8.134 14.578 1.00 97.38 94 ILE A C 1
ATOM 719 O O . ILE A 1 94 ? -6.700 -7.249 14.336 1.00 97.38 94 ILE A O 1
ATOM 723 N N . SER A 1 95 ? -4.567 -7.895 14.521 1.00 97.50 95 SER A N 1
ATOM 724 C CA . SER A 1 95 ? -4.025 -6.590 14.129 1.00 97.50 95 SER A CA 1
ATOM 725 C C . SER A 1 95 ? -4.463 -6.167 12.722 1.00 97.50 95 SER A C 1
ATOM 727 O O . SER A 1 95 ? -4.674 -4.987 12.491 1.00 97.50 95 SER A O 1
ATOM 729 N N . VAL A 1 96 ? -4.653 -7.105 11.789 1.00 97.94 96 VAL A N 1
ATOM 730 C CA . VAL A 1 96 ? -5.162 -6.805 10.439 1.00 97.94 96 VAL A CA 1
ATOM 731 C C . VAL A 1 96 ? -6.595 -6.281 10.507 1.00 97.94 96 VAL A C 1
ATOM 733 O O . VAL A 1 96 ? -6.914 -5.279 9.874 1.00 97.94 96 VAL A O 1
ATOM 736 N N . ARG A 1 97 ? -7.446 -6.924 11.316 1.00 97.62 97 ARG A N 1
ATOM 737 C CA . ARG A 1 97 ? -8.840 -6.509 11.508 1.00 97.62 97 ARG A CA 1
ATOM 738 C C . ARG A 1 97 ? -8.945 -5.141 12.183 1.00 97.62 97 ARG A C 1
ATOM 740 O O . ARG A 1 97 ? -9.754 -4.320 11.777 1.00 97.62 97 ARG A O 1
ATOM 747 N N . ASN A 1 98 ? -8.137 -4.915 13.217 1.00 97.56 98 ASN A N 1
ATOM 748 C CA . ASN A 1 98 ? -8.248 -3.737 14.077 1.00 97.56 98 ASN A CA 1
ATOM 749 C C . ASN A 1 98 ? -7.487 -2.505 13.541 1.00 97.56 98 ASN A C 1
ATOM 751 O O . ASN A 1 98 ? -7.598 -1.427 14.117 1.00 97.56 98 ASN A O 1
ATOM 755 N N . ALA A 1 99 ? -6.673 -2.636 12.489 1.00 98.00 99 ALA A N 1
ATOM 756 C CA . ALA A 1 99 ? -5.937 -1.509 11.916 1.00 98.00 99 ALA A CA 1
ATOM 757 C C . ALA A 1 99 ? -6.874 -0.551 11.174 1.00 98.00 99 ALA A C 1
ATOM 759 O O . ALA A 1 99 ? -7.692 -1.005 10.383 1.00 98.00 99 ALA A O 1
ATOM 760 N N . ALA A 1 100 ? -6.710 0.765 11.337 1.00 98.19 100 ALA A N 1
ATOM 761 C CA . ALA A 1 100 ? -7.486 1.777 10.605 1.00 98.19 100 ALA A CA 1
ATOM 762 C C . ALA A 1 100 ? -7.402 1.621 9.071 1.00 98.19 100 ALA A C 1
ATOM 764 O O . ALA A 1 100 ? -8.394 1.770 8.353 1.00 98.19 100 ALA A O 1
ATOM 765 N N . ALA A 1 101 ? -6.219 1.244 8.584 1.00 98.31 101 ALA A N 1
ATOM 766 C CA . ALA A 1 101 ? -5.993 0.842 7.207 1.00 98.31 101 ALA A CA 1
ATOM 767 C C . ALA A 1 101 ? -4.951 -0.283 7.124 1.00 98.31 101 ALA A C 1
ATOM 769 O O . ALA A 1 101 ? -4.054 -0.371 7.966 1.00 98.31 101 ALA A O 1
ATOM 770 N N . VAL A 1 102 ? -5.037 -1.120 6.087 1.00 98.62 102 VAL A N 1
ATOM 771 C CA . VAL A 1 102 ? -4.056 -2.181 5.801 1.00 98.62 102 VAL A CA 1
ATOM 772 C C . VAL A 1 102 ? -3.475 -1.971 4.410 1.00 98.62 102 VAL A C 1
ATOM 774 O O . VAL A 1 102 ? -4.213 -1.986 3.428 1.00 98.62 102 VAL A O 1
ATOM 777 N N . ILE A 1 103 ? -2.154 -1.790 4.323 1.00 98.56 103 ILE A N 1
ATOM 778 C CA . ILE A 1 103 ? -1.429 -1.691 3.050 1.00 98.56 103 ILE A CA 1
ATOM 779 C C . ILE A 1 103 ? -1.045 -3.100 2.597 1.00 98.56 103 ILE A C 1
ATOM 781 O O . ILE A 1 103 ? -0.346 -3.818 3.313 1.00 98.56 103 ILE A O 1
ATOM 785 N N . VAL A 1 104 ? -1.487 -3.481 1.404 1.00 98.38 104 VAL A N 1
ATOM 786 C CA . VAL A 1 104 ? -1.212 -4.776 0.781 1.00 98.38 104 VAL A CA 1
ATOM 787 C C . VAL A 1 104 ? -0.292 -4.561 -0.412 1.00 98.38 104 VAL A C 1
ATOM 789 O O . VAL A 1 104 ? -0.588 -3.764 -1.301 1.00 98.38 104 VAL A O 1
ATOM 792 N N . PHE A 1 105 ? 0.817 -5.294 -0.429 1.00 97.94 105 PHE A N 1
ATOM 793 C CA . PHE A 1 105 ? 1.723 -5.362 -1.567 1.00 97.94 105 PHE A CA 1
ATOM 794 C C . PHE A 1 105 ? 1.362 -6.591 -2.398 1.00 97.94 105 PHE A C 1
ATOM 796 O O . PHE A 1 105 ? 1.362 -7.706 -1.879 1.00 97.94 105 PHE A O 1
ATOM 803 N N . ALA A 1 106 ? 1.060 -6.380 -3.673 1.00 97.19 106 ALA A N 1
ATOM 804 C CA . ALA A 1 106 ? 0.875 -7.434 -4.665 1.00 97.19 106 ALA A CA 1
ATOM 805 C C . ALA A 1 106 ? 1.988 -7.342 -5.715 1.00 97.19 106 ALA A C 1
ATOM 807 O O . ALA A 1 106 ? 2.540 -6.263 -5.927 1.00 97.19 106 ALA A O 1
ATOM 808 N N . ALA A 1 107 ? 2.322 -8.447 -6.377 1.00 96.38 107 ALA A N 1
ATOM 809 C CA . ALA A 1 107 ? 3.356 -8.481 -7.408 1.00 96.38 107 ALA A CA 1
ATOM 810 C C . ALA A 1 107 ? 2.763 -8.874 -8.765 1.00 96.38 107 ALA A C 1
ATOM 812 O O . ALA A 1 107 ? 1.987 -9.822 -8.855 1.00 96.38 107 ALA A O 1
ATOM 813 N N . VAL A 1 108 ? 3.154 -8.149 -9.813 1.00 97.06 108 VAL A N 1
ATOM 814 C CA . VAL A 1 108 ? 2.950 -8.531 -11.216 1.00 97.06 108 VAL A CA 1
ATOM 815 C C . VAL A 1 108 ? 4.265 -9.121 -11.717 1.00 97.06 108 VAL A C 1
ATOM 817 O O . VAL A 1 108 ? 5.158 -8.382 -12.145 1.00 97.06 108 VAL A O 1
ATOM 820 N N . TYR A 1 109 ? 4.408 -10.440 -11.589 1.00 95.75 109 TYR A N 1
ATOM 821 C CA . TYR A 1 109 ? 5.662 -11.160 -11.838 1.00 95.75 109 TYR A CA 1
ATOM 822 C C . TYR A 1 109 ? 6.185 -10.965 -13.262 1.00 95.75 109 TYR A C 1
ATOM 824 O O . TYR A 1 109 ? 7.386 -10.824 -13.476 1.00 95.75 109 TYR A O 1
ATOM 832 N N . GLU A 1 110 ? 5.289 -10.862 -14.239 1.00 96.56 110 GLU A N 1
ATOM 833 C CA . GLU A 1 110 ? 5.619 -10.695 -15.654 1.00 96.56 110 GLU A CA 1
ATOM 834 C C . GLU A 1 110 ? 6.512 -9.470 -15.902 1.00 96.56 110 GLU A C 1
ATOM 836 O O . GLU A 1 110 ? 7.356 -9.482 -16.799 1.00 96.56 110 GLU A O 1
ATOM 841 N N . ARG A 1 111 ? 6.394 -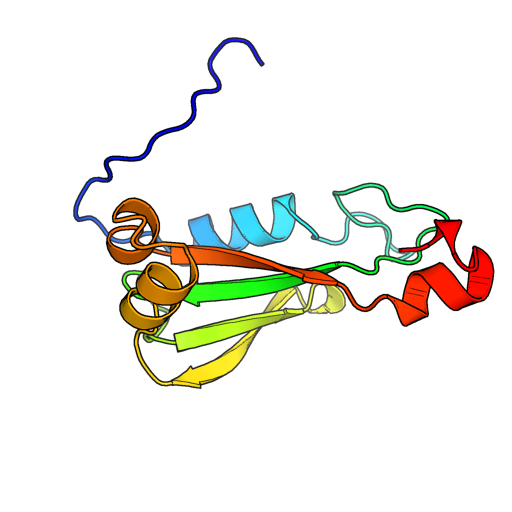8.417 -15.078 1.00 96.25 111 ARG A N 1
ATOM 842 C CA . ARG A 1 111 ? 7.220 -7.207 -15.217 1.00 96.25 111 ARG A CA 1
ATOM 843 C C . ARG A 1 111 ? 8.699 -7.471 -14.974 1.00 96.25 111 ARG A C 1
ATOM 845 O O . ARG A 1 111 ? 9.527 -6.788 -15.568 1.00 96.25 111 ARG A O 1
ATOM 852 N N . THR A 1 112 ? 9.041 -8.419 -14.108 1.00 96.62 112 THR A N 1
ATOM 853 C CA . THR A 1 112 ? 10.428 -8.776 -13.781 1.00 96.62 112 THR A CA 1
ATOM 854 C C . THR A 1 112 ? 10.903 -9.995 -14.554 1.00 96.62 112 THR A C 1
ATOM 856 O O . THR A 1 112 ? 12.043 -10.001 -15.030 1.00 96.62 112 THR A O 1
ATOM 859 N N . THR A 1 113 ? 10.051 -11.002 -14.736 1.00 96.69 113 THR A N 1
ATOM 860 C CA . THR A 1 113 ? 10.431 -12.268 -15.380 1.00 96.69 113 THR A CA 1
ATOM 861 C C . THR A 1 113 ? 10.730 -12.109 -16.872 1.00 96.69 113 THR A C 1
ATOM 863 O O . THR A 1 113 ? 11.623 -12.788 -17.370 1.00 96.69 113 THR A O 1
ATOM 866 N N . VAL A 1 114 ? 10.129 -11.134 -17.571 1.00 96.38 114 VAL A N 1
ATOM 867 C CA . VAL A 1 114 ? 10.486 -10.805 -18.971 1.00 96.38 114 VAL A CA 1
ATOM 868 C C . VAL A 1 114 ? 11.974 -10.470 -19.136 1.00 96.38 114 VAL A C 1
ATOM 870 O O . VAL A 1 114 ? 12.563 -10.761 -20.174 1.00 96.38 114 VAL A O 1
ATOM 873 N N . LYS A 1 115 ? 12.608 -9.872 -18.118 1.00 96.50 115 LYS A N 1
ATOM 874 C CA . LYS A 1 115 ? 14.035 -9.518 -18.157 1.00 96.50 115 LYS A CA 1
ATOM 875 C C . LYS A 1 115 ? 14.927 -10.531 -17.442 1.00 96.50 115 LYS A C 1
ATOM 877 O O . LYS A 1 115 ? 16.075 -10.715 -17.840 1.00 96.50 115 LYS A O 1
ATOM 882 N N . TYR A 1 116 ? 14.435 -11.129 -16.359 1.00 96.19 116 TYR A N 1
ATOM 883 C CA . TYR A 1 116 ? 15.260 -11.894 -15.422 1.00 96.19 116 TYR A CA 1
ATOM 884 C C . TYR A 1 116 ? 14.895 -13.385 -15.324 1.00 96.19 116 TYR A C 1
ATOM 886 O O . TYR A 1 116 ? 15.566 -14.115 -14.592 1.00 96.19 116 TYR A O 1
ATOM 894 N N . GLY A 1 117 ? 13.882 -13.853 -16.060 1.00 95.25 117 GLY A N 1
ATOM 895 C CA . GLY A 1 117 ? 13.385 -15.230 -15.993 1.00 95.25 117 GLY A CA 1
ATOM 896 C C . GLY A 1 117 ? 12.994 -15.618 -14.567 1.00 95.25 117 GLY A C 1
ATOM 897 O O . GLY A 1 117 ? 12.458 -14.795 -13.827 1.00 95.25 117 GLY A O 1
ATOM 898 N N . GLU A 1 118 ? 13.353 -16.833 -14.154 1.00 93.88 118 GLU A N 1
ATOM 899 C CA . GLU A 1 118 ? 13.121 -17.369 -12.800 1.00 93.88 118 GLU A CA 1
ATOM 900 C C . GLU A 1 118 ? 13.687 -16.491 -11.672 1.00 93.88 118 GLU A C 1
ATOM 902 O O . GLU A 1 118 ? 13.152 -16.469 -10.570 1.00 93.88 118 GLU A O 1
ATOM 907 N N . ARG A 1 119 ? 14.744 -15.703 -11.930 1.00 92.62 119 ARG A N 1
ATOM 908 C CA . ARG A 1 119 ? 15.301 -14.772 -10.924 1.00 92.62 119 ARG A CA 1
ATOM 909 C C . ARG A 1 119 ? 14.412 -13.550 -10.679 1.00 92.62 119 ARG A C 1
ATOM 911 O O . ARG A 1 119 ? 14.749 -12.715 -9.845 1.00 92.62 119 ARG A O 1
ATOM 918 N N . GLY A 1 120 ? 13.358 -13.388 -11.475 1.00 88.00 120 GLY A N 1
ATOM 919 C CA . GLY A 1 120 ? 12.385 -12.310 -11.364 1.00 88.00 120 GLY A CA 1
ATOM 920 C C . GLY A 1 120 ? 11.168 -12.641 -10.500 1.00 88.00 120 GLY A C 1
ATOM 921 O O . GLY A 1 120 ? 10.324 -11.755 -10.365 1.00 88.00 120 GLY A O 1
ATOM 922 N N . ILE A 1 121 ? 11.060 -13.867 -9.972 1.00 85.06 121 ILE A N 1
ATOM 923 C CA . ILE A 1 121 ? 9.984 -14.301 -9.064 1.00 85.06 121 ILE A CA 1
ATOM 924 C C . ILE A 1 121 ? 10.278 -13.852 -7.630 1.00 85.06 121 ILE A C 1
ATOM 926 O O . ILE A 1 121 ? 11.454 -13.942 -7.208 1.00 85.06 121 ILE A O 1
#

pLDDT: mean 96.83, std 3.54, range [65.31, 98.88]

Radius of gyration: 15.73 Å; chains: 1; bounding box: 34×30×38 Å